Protein AF-A0A3M5EUA0-F1 (afdb_monomer)

pLDDT: mean 75.63, std 12.17, range [45.47, 89.62]

Organism: Pseudomonas aeruginosa (NCBI:txid287)

InterPro domains:
  IPR006481 Bacteriophage lambda, GpS, holin [PF05106] (19-114)
  IPR006481 Bacteriophage lambda, GpS, holin [TIGR01594] (17-117)

Structure (mmCIF, N/CA/C/O backbone):
data_AF-A0A3M5EUA0-F1
#
_entry.id   AF-A0A3M5EUA0-F1
#
loop_
_atom_site.group_PDB
_atom_site.id
_atom_site.type_symbol
_atom_site.label_atom_id
_atom_site.label_alt_id
_atom_site.label_comp_id
_atom_site.label_asym_id
_atom_site.label_entity_id
_atom_site.label_seq_id
_atom_site.pdbx_PDB_ins_code
_atom_site.Cartn_x
_atom_site.Cartn_y
_atom_site.Cartn_z
_atom_site.occupancy
_atom_site.B_iso_or_equiv
_atom_site.auth_seq_id
_atom_site.auth_comp_id
_atom_site.auth_asym_id
_atom_site.auth_atom_id
_atom_site.pdbx_PDB_model_num
ATOM 1 N N . ALA A 1 1 ? 76.248 7.472 1.394 1.00 46.03 1 ALA A N 1
ATOM 2 C CA . ALA A 1 1 ? 75.198 6.947 2.286 1.00 46.03 1 ALA A CA 1
ATOM 3 C C . ALA A 1 1 ? 74.783 8.067 3.232 1.00 46.03 1 ALA A C 1
ATOM 5 O O . ALA A 1 1 ? 75.549 8.409 4.119 1.00 46.03 1 ALA A O 1
ATOM 6 N N . GLY A 1 2 ? 73.649 8.716 2.964 1.00 45.47 2 GLY A N 1
ATOM 7 C CA . GLY A 1 2 ? 73.137 9.839 3.749 1.00 45.47 2 GLY A CA 1
ATOM 8 C C . GLY A 1 2 ? 71.688 9.557 4.110 1.00 45.47 2 GLY A C 1
ATOM 9 O O . GLY A 1 2 ? 70.816 9.574 3.250 1.00 45.47 2 GLY A O 1
ATOM 10 N N . PHE A 1 3 ? 71.475 9.213 5.371 1.00 51.75 3 PHE A N 1
ATOM 11 C CA . PHE A 1 3 ? 70.187 8.929 5.978 1.00 51.75 3 PHE A CA 1
ATOM 12 C C . PHE A 1 3 ? 69.529 10.264 6.342 1.00 51.75 3 PHE A C 1
ATOM 14 O O . PHE A 1 3 ? 69.886 10.875 7.345 1.00 51.75 3 PHE A O 1
ATOM 21 N N . PHE A 1 4 ? 68.615 10.748 5.501 1.00 50.12 4 PHE A N 1
ATOM 22 C CA . PHE A 1 4 ? 67.781 11.908 5.815 1.00 50.12 4 PHE A CA 1
ATOM 23 C C . PHE A 1 4 ? 66.404 11.417 6.265 1.00 50.12 4 PHE A C 1
ATOM 25 O O . PHE A 1 4 ? 65.508 11.169 5.461 1.00 50.12 4 PHE A O 1
ATOM 32 N N . ILE A 1 5 ? 66.258 11.263 7.581 1.00 57.59 5 ILE A N 1
ATOM 33 C CA . ILE A 1 5 ? 64.957 11.290 8.246 1.00 57.59 5 ILE A CA 1
ATOM 34 C C . ILE A 1 5 ? 64.476 12.741 8.195 1.00 57.59 5 ILE A C 1
ATOM 36 O O . ILE A 1 5 ? 65.047 13.610 8.849 1.00 57.59 5 ILE A O 1
ATOM 40 N N . SER A 1 6 ? 63.405 13.003 7.456 1.00 52.06 6 SER A N 1
ATOM 41 C CA . SER A 1 6 ? 62.553 14.165 7.696 1.00 52.06 6 SER A CA 1
ATOM 42 C C . SER A 1 6 ? 61.112 13.675 7.686 1.00 52.06 6 SER A C 1
ATOM 44 O O . SER A 1 6 ? 60.608 13.196 6.672 1.00 52.06 6 SER A O 1
ATOM 46 N N . ALA A 1 7 ? 60.493 13.678 8.862 1.00 60.66 7 ALA A N 1
ATOM 47 C CA . ALA A 1 7 ? 59.098 13.311 9.042 1.00 60.66 7 ALA A CA 1
ATOM 48 C C . ALA A 1 7 ? 58.189 14.333 8.336 1.00 60.66 7 ALA A C 1
ATOM 50 O O . ALA A 1 7 ? 58.431 15.533 8.483 1.00 60.66 7 ALA A O 1
ATOM 51 N N . PRO A 1 8 ? 57.109 13.926 7.645 1.00 60.09 8 PRO A N 1
ATOM 52 C CA . PRO A 1 8 ? 56.042 14.866 7.351 1.00 60.09 8 PRO A CA 1
ATOM 53 C C . PRO A 1 8 ? 55.272 15.189 8.648 1.00 60.09 8 PRO A C 1
ATOM 55 O O . PRO A 1 8 ? 55.122 14.325 9.521 1.00 60.09 8 PRO A O 1
ATOM 58 N N . PRO A 1 9 ? 54.797 16.436 8.811 1.00 54.84 9 PRO A N 1
ATOM 59 C CA . PRO A 1 9 ? 54.072 16.864 9.997 1.00 54.84 9 PRO A CA 1
ATOM 60 C C . PRO A 1 9 ? 52.743 16.114 10.111 1.00 54.84 9 PRO A C 1
ATOM 62 O O . PRO A 1 9 ? 52.111 15.781 9.108 1.00 54.84 9 PRO A O 1
ATOM 65 N N . ARG A 1 10 ? 52.292 15.902 11.355 1.00 61.44 10 ARG A N 1
ATOM 66 C CA . ARG A 1 10 ? 50.894 15.577 11.658 1.00 61.44 10 ARG A CA 1
ATOM 67 C C . ARG A 1 10 ? 50.006 16.695 11.106 1.00 61.44 10 ARG A C 1
ATOM 69 O O . ARG A 1 10 ? 49.773 17.695 11.778 1.00 61.44 10 ARG A O 1
ATOM 76 N N . GLY A 1 11 ? 49.528 16.512 9.881 1.00 49.25 11 GLY A N 1
ATOM 77 C CA . GLY A 1 11 ? 48.370 17.206 9.343 1.00 49.25 11 GLY A CA 1
ATOM 78 C C . GLY A 1 11 ? 47.130 16.644 10.016 1.00 49.25 11 GLY A C 1
ATOM 79 O O . GLY A 1 11 ? 46.627 15.600 9.617 1.00 49.25 11 GLY A O 1
ATOM 80 N N . SER A 1 12 ? 46.747 17.314 11.098 1.00 51.12 12 SER A N 1
ATOM 81 C CA . SER A 1 12 ? 45.422 17.359 11.713 1.00 51.12 12 SER A CA 1
ATOM 82 C C . SER A 1 12 ? 44.302 16.640 10.953 1.00 51.12 12 SER A C 1
ATOM 84 O O . SER A 1 12 ? 43.925 17.036 9.849 1.00 51.12 12 SER A O 1
ATOM 86 N N . GLU A 1 13 ? 43.701 15.660 11.626 1.00 66.69 13 GLU A N 1
ATOM 87 C CA . GLU A 1 13 ? 42.305 15.271 11.436 1.00 66.69 13 GLU A CA 1
ATOM 88 C C . GLU A 1 13 ? 41.414 16.501 11.224 1.00 66.69 13 GLU A C 1
ATOM 90 O O . GLU A 1 13 ? 41.385 17.382 12.072 1.00 66.69 13 GLU A O 1
ATOM 95 N N . THR A 1 14 ? 40.683 16.553 10.114 1.00 56.09 14 THR A N 1
ATOM 96 C CA . THR A 1 14 ? 39.335 17.134 9.949 1.00 56.09 14 THR A CA 1
ATOM 97 C C . THR A 1 14 ? 38.932 16.764 8.517 1.00 56.09 14 THR A C 1
ATOM 99 O O . THR A 1 14 ? 39.695 16.970 7.588 1.00 56.09 14 THR A O 1
ATOM 102 N N . MET A 1 15 ? 37.822 16.113 8.206 1.00 55.91 15 MET A N 1
ATOM 103 C CA . MET A 1 15 ? 36.547 15.958 8.874 1.00 55.91 15 MET A CA 1
ATOM 104 C C . MET A 1 15 ? 36.021 14.584 8.452 1.00 55.91 15 MET A C 1
ATOM 106 O O . MET A 1 15 ? 35.926 14.292 7.261 1.00 55.91 15 MET A O 1
ATOM 110 N N . LYS A 1 16 ? 35.709 13.717 9.417 1.00 52.91 16 LYS A N 1
ATOM 111 C CA . LYS A 1 16 ? 35.004 12.463 9.149 1.00 52.91 16 LYS A CA 1
ATOM 112 C C . LYS A 1 16 ? 33.585 12.857 8.742 1.00 52.91 16 LYS A C 1
ATOM 114 O O . LYS A 1 16 ? 32.736 13.049 9.605 1.00 52.91 16 LYS A O 1
ATOM 119 N N . MET A 1 17 ? 33.346 13.046 7.452 1.00 48.19 17 MET A N 1
ATOM 120 C CA . MET A 1 17 ? 32.000 12.928 6.919 1.00 48.19 17 MET A CA 1
ATOM 121 C C . MET A 1 17 ? 31.850 11.476 6.468 1.00 48.19 17 MET A C 1
ATOM 123 O O . MET A 1 17 ? 32.545 11.061 5.540 1.00 48.19 17 MET A O 1
ATOM 127 N N . PRO A 1 18 ? 31.015 10.661 7.139 1.00 61.78 18 PRO A N 1
ATOM 128 C CA . PRO A 1 18 ? 30.563 9.379 6.615 1.00 61.78 18 PRO A CA 1
ATOM 129 C C . PRO A 1 18 ? 29.649 9.614 5.399 1.00 61.78 18 PRO A C 1
ATOM 131 O O . PRO A 1 18 ? 28.484 9.224 5.390 1.00 61.78 18 PRO A O 1
ATOM 134 N N . ASP A 1 19 ? 30.141 10.312 4.379 1.00 55.56 19 ASP A N 1
ATOM 135 C CA . ASP A 1 19 ? 29.375 10.599 3.183 1.00 55.56 19 ASP A CA 1
ATOM 136 C C . ASP A 1 19 ? 29.409 9.367 2.288 1.00 55.56 19 ASP A C 1
ATOM 138 O O . ASP A 1 19 ? 30.242 9.209 1.403 1.00 55.56 19 ASP A O 1
ATOM 142 N N . LYS A 1 20 ? 28.410 8.514 2.528 1.00 58.00 20 LYS A N 1
ATOM 143 C CA . LYS A 1 20 ? 27.424 8.281 1.480 1.00 58.00 20 LYS A CA 1
ATOM 144 C C . LYS A 1 20 ? 28.081 7.779 0.187 1.00 58.00 20 LYS A C 1
ATOM 146 O O . LYS A 1 20 ? 28.085 8.505 -0.802 1.00 58.00 20 LYS A O 1
ATOM 151 N N . ASP A 1 21 ? 28.605 6.548 0.199 1.00 60.59 21 ASP A N 1
ATOM 152 C CA . ASP A 1 21 ? 29.236 5.913 -0.965 1.00 60.59 21 ASP A CA 1
ATOM 153 C C . ASP A 1 21 ? 28.397 6.203 -2.221 1.00 60.59 21 ASP A C 1
ATOM 155 O O . ASP A 1 21 ? 27.265 5.711 -2.307 1.00 60.59 21 ASP A O 1
ATOM 159 N N . PRO A 1 22 ? 28.874 7.009 -3.187 1.00 67.06 22 PRO A N 1
ATOM 160 C CA . PRO A 1 22 ? 28.067 7.450 -4.326 1.00 67.06 22 PRO A CA 1
ATOM 161 C C . PRO A 1 22 ? 27.504 6.269 -5.126 1.00 67.06 22 PRO A C 1
ATOM 163 O O . PRO A 1 22 ? 26.442 6.379 -5.731 1.00 67.06 22 PRO A O 1
ATOM 166 N N . ILE A 1 23 ? 28.155 5.106 -5.034 1.00 72.94 23 ILE A N 1
ATOM 167 C CA . ILE A 1 23 ? 27.680 3.827 -5.564 1.00 72.94 23 ILE A CA 1
ATOM 168 C C . ILE A 1 23 ? 26.368 3.374 -4.905 1.00 72.94 23 ILE A C 1
ATOM 170 O O . ILE A 1 23 ? 25.457 2.955 -5.611 1.00 72.94 23 ILE A O 1
ATOM 174 N N . THR A 1 24 ? 26.226 3.473 -3.580 1.00 77.94 24 THR A N 1
ATOM 175 C CA . THR A 1 24 ? 25.004 3.039 -2.872 1.00 77.94 24 THR A CA 1
ATOM 176 C C . THR A 1 24 ? 23.797 3.902 -3.228 1.00 77.94 24 THR A C 1
ATOM 178 O O . THR A 1 24 ? 22.704 3.381 -3.434 1.00 77.94 24 THR A O 1
ATOM 181 N N . TRP A 1 25 ? 23.992 5.212 -3.386 1.00 79.06 25 TRP A N 1
ATOM 182 C CA . TRP A 1 25 ? 22.916 6.131 -3.767 1.00 79.06 25 TRP A CA 1
ATOM 183 C C . TRP A 1 25 ? 22.601 6.085 -5.250 1.00 79.06 25 TRP A C 1
ATOM 185 O O . TRP A 1 25 ? 21.431 6.178 -5.612 1.00 79.06 25 TRP A O 1
ATOM 195 N N . ALA A 1 26 ? 23.605 5.866 -6.098 1.00 81.88 26 ALA A N 1
ATOM 196 C CA . ALA A 1 26 ? 23.387 5.567 -7.506 1.00 81.88 26 ALA A CA 1
ATOM 197 C C . ALA A 1 26 ? 22.595 4.260 -7.681 1.00 81.88 26 ALA A C 1
ATOM 199 O O . ALA A 1 26 ? 21.644 4.232 -8.457 1.00 81.88 26 ALA A O 1
ATOM 200 N N . ALA A 1 27 ? 22.916 3.208 -6.920 1.00 82.50 27 ALA A N 1
ATOM 201 C CA . ALA A 1 27 ? 22.181 1.943 -6.944 1.00 82.50 27 ALA A CA 1
ATOM 202 C C . ALA A 1 27 ? 20.735 2.101 -6.443 1.00 82.50 27 ALA A C 1
ATOM 204 O O . ALA A 1 27 ? 19.807 1.592 -7.068 1.00 82.50 27 ALA A O 1
ATOM 205 N N . LEU A 1 28 ? 20.527 2.862 -5.364 1.00 84.75 28 LEU A N 1
ATOM 206 C CA . LEU A 1 28 ? 19.193 3.200 -4.855 1.00 84.75 28 LEU A CA 1
ATOM 207 C C . LEU A 1 28 ? 18.363 3.982 -5.879 1.00 84.75 28 LEU A C 1
ATOM 209 O O . LEU A 1 28 ? 17.199 3.658 -6.094 1.00 84.75 28 LEU A O 1
ATOM 213 N N . LEU A 1 29 ? 18.952 4.988 -6.529 1.00 84.00 29 LEU A N 1
ATOM 214 C CA . LEU A 1 29 ? 18.277 5.783 -7.556 1.00 84.00 29 LEU A CA 1
ATOM 215 C C . LEU A 1 29 ? 17.971 4.965 -8.814 1.00 84.00 29 LEU A C 1
ATOM 217 O O . LEU A 1 29 ? 16.900 5.133 -9.389 1.00 84.00 29 LEU A O 1
ATOM 221 N N . ALA A 1 30 ? 18.868 4.063 -9.217 1.00 84.56 30 ALA A N 1
ATOM 222 C CA . ALA A 1 30 ? 18.643 3.153 -10.337 1.00 84.56 30 ALA A CA 1
ATOM 223 C C . ALA A 1 30 ? 17.530 2.136 -10.039 1.00 84.56 30 ALA A C 1
ATOM 225 O O . ALA A 1 30 ? 16.698 1.844 -10.894 1.00 84.56 30 ALA A O 1
ATOM 226 N N . TRP A 1 31 ? 17.470 1.623 -8.808 1.00 85.75 31 TRP A N 1
ATOM 227 C CA . TRP A 1 31 ? 16.360 0.776 -8.383 1.00 85.75 31 TRP A CA 1
ATOM 228 C C . TRP A 1 31 ? 15.042 1.560 -8.350 1.00 85.75 31 TRP A C 1
ATOM 230 O O . TRP A 1 31 ? 14.022 1.075 -8.843 1.00 85.75 31 TRP A O 1
ATOM 240 N N . LEU A 1 32 ? 15.074 2.789 -7.826 1.00 85.25 32 LEU A N 1
ATOM 241 C CA . LEU A 1 32 ? 13.912 3.667 -7.727 1.00 85.25 32 LEU A CA 1
ATOM 242 C C . LEU A 1 32 ? 13.368 4.061 -9.104 1.00 85.25 32 LEU A C 1
ATOM 244 O O . LEU A 1 32 ? 12.155 4.085 -9.289 1.00 85.25 32 LEU A O 1
ATOM 248 N N . SER A 1 33 ? 14.239 4.349 -10.074 1.00 82.00 33 SER A N 1
ATOM 249 C CA . SER A 1 33 ? 13.820 4.676 -11.438 1.00 82.00 33 SER A CA 1
ATOM 250 C C . SER A 1 33 ? 13.182 3.478 -12.141 1.00 82.00 33 SER A C 1
ATOM 252 O O . SER A 1 33 ? 12.194 3.653 -12.851 1.00 82.00 33 SER A O 1
ATOM 254 N N . ALA A 1 34 ? 13.677 2.263 -11.889 1.00 83.00 34 ALA A N 1
ATOM 255 C CA . ALA A 1 34 ? 13.087 1.036 -12.417 1.00 83.00 34 ALA A CA 1
ATOM 256 C C . ALA A 1 34 ? 11.721 0.704 -11.783 1.00 83.00 34 ALA A C 1
ATOM 258 O O . ALA A 1 34 ? 10.843 0.193 -12.473 1.00 83.00 34 ALA A O 1
ATOM 259 N N . HIS A 1 35 ? 11.519 1.025 -10.498 1.00 85.50 35 HIS A N 1
ATOM 260 C CA . HIS A 1 35 ? 10.316 0.647 -9.737 1.00 85.50 35 HIS A CA 1
ATOM 261 C C . HIS A 1 35 ? 9.350 1.811 -9.447 1.00 85.50 35 HIS A C 1
ATOM 263 O O . HIS A 1 35 ? 8.369 1.664 -8.709 1.00 85.50 35 HIS A O 1
ATOM 269 N N . TYR A 1 36 ? 9.579 2.979 -10.060 1.00 83.81 36 TYR A N 1
ATOM 270 C CA . TYR A 1 36 ? 8.748 4.174 -9.885 1.00 83.81 36 TYR A CA 1
ATOM 271 C C . TYR A 1 36 ? 7.234 3.937 -10.081 1.00 83.81 36 TYR A C 1
ATOM 273 O O . TYR A 1 36 ? 6.458 4.489 -9.292 1.00 83.81 36 TYR A O 1
ATOM 281 N N . PRO A 1 37 ? 6.760 3.135 -11.063 1.00 83.44 37 PRO A N 1
ATOM 282 C CA . PRO A 1 37 ? 5.330 3.025 -11.315 1.00 83.44 37 PRO A CA 1
ATOM 283 C C . PRO A 1 37 ? 4.638 2.160 -10.256 1.00 83.44 37 PRO A C 1
ATOM 285 O O . PRO A 1 37 ? 3.499 2.445 -9.885 1.00 83.44 37 PRO A O 1
ATOM 288 N N . GLN A 1 38 ? 5.320 1.139 -9.720 1.00 84.81 38 GLN A N 1
ATOM 289 C CA . GLN A 1 38 ? 4.793 0.329 -8.617 1.00 84.81 38 GLN A CA 1
ATOM 290 C C . GLN A 1 38 ? 4.703 1.154 -7.332 1.00 84.81 38 GLN A C 1
ATOM 292 O O . GLN A 1 38 ? 3.685 1.118 -6.644 1.00 84.81 38 GLN A O 1
ATOM 297 N N . LEU A 1 39 ? 5.743 1.940 -7.036 1.00 86.31 39 LEU A N 1
ATOM 298 C CA . LEU A 1 39 ? 5.786 2.801 -5.853 1.00 86.31 39 LEU A CA 1
ATOM 299 C C . LEU A 1 39 ? 4.736 3.911 -5.911 1.00 86.31 39 LEU A C 1
ATOM 301 O O . LEU A 1 39 ? 4.094 4.198 -4.902 1.00 86.31 39 LEU A O 1
ATOM 305 N N . TYR A 1 40 ? 4.519 4.499 -7.088 1.00 85.38 40 TYR A N 1
ATOM 306 C CA . TYR A 1 40 ? 3.477 5.501 -7.289 1.00 85.38 40 TYR A CA 1
ATOM 307 C C . TYR A 1 40 ? 2.074 4.911 -7.093 1.00 85.38 40 TYR A C 1
ATOM 309 O O . TYR A 1 40 ? 1.266 5.479 -6.357 1.00 85.38 40 TYR A O 1
ATOM 317 N N . ALA A 1 41 ? 1.795 3.745 -7.688 1.00 85.75 41 ALA A N 1
ATOM 318 C CA . ALA A 1 41 ? 0.518 3.049 -7.527 1.00 85.75 41 ALA A CA 1
ATOM 319 C C . ALA A 1 41 ? 0.254 2.665 -6.061 1.00 85.75 41 ALA A C 1
ATOM 321 O O . ALA A 1 41 ? -0.815 2.954 -5.517 1.00 85.75 41 ALA A O 1
ATOM 322 N N . ALA A 1 42 ? 1.254 2.072 -5.406 1.00 86.50 42 ALA A N 1
ATOM 323 C CA . ALA A 1 42 ? 1.214 1.709 -3.997 1.00 86.50 42 ALA A CA 1
ATOM 324 C C . ALA A 1 42 ? 0.965 2.938 -3.109 1.00 86.50 42 ALA A C 1
ATOM 3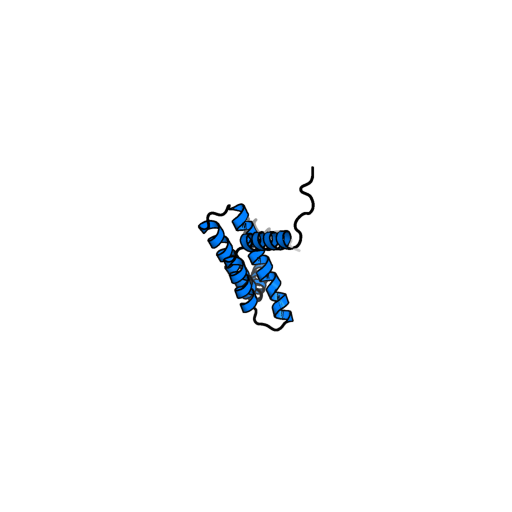26 O O . ALA A 1 42 ? 0.018 2.949 -2.323 1.00 86.50 42 ALA A O 1
ATOM 327 N N . GLY A 1 43 ? 1.748 4.004 -3.289 1.00 87.56 43 GLY A N 1
ATOM 328 C CA . GLY A 1 43 ? 1.631 5.239 -2.517 1.00 87.56 43 GLY A CA 1
ATOM 329 C C . GLY A 1 43 ? 0.275 5.925 -2.684 1.00 87.56 43 GLY A C 1
ATOM 330 O O . GLY A 1 43 ? -0.347 6.297 -1.690 1.00 87.56 43 GLY A O 1
ATOM 331 N N . LEU A 1 44 ? -0.233 6.038 -3.915 1.00 85.38 44 LEU A N 1
ATOM 332 C CA . LEU A 1 44 ? -1.563 6.602 -4.154 1.00 85.38 44 LEU A CA 1
ATOM 333 C C . LEU A 1 44 ? -2.665 5.778 -3.484 1.00 85.38 44 LEU A C 1
ATOM 335 O O . LEU A 1 44 ? -3.521 6.344 -2.804 1.00 85.38 44 LEU A O 1
ATOM 339 N N . SER A 1 45 ? -2.635 4.451 -3.634 1.00 84.94 45 SER A N 1
ATOM 340 C CA . SER A 1 45 ? -3.634 3.560 -3.028 1.00 84.94 45 SER A CA 1
ATOM 341 C C . SER A 1 45 ? -3.648 3.665 -1.495 1.00 84.94 45 SER A C 1
ATOM 343 O O . SER A 1 45 ? -4.717 3.710 -0.877 1.00 84.94 45 SER A O 1
ATOM 345 N N . PHE A 1 46 ? -2.465 3.804 -0.888 1.00 85.38 46 PHE A N 1
ATOM 346 C CA . PHE A 1 46 ? -2.277 3.997 0.546 1.00 85.38 46 PHE A CA 1
ATOM 347 C C . PHE A 1 46 ? -2.859 5.329 1.025 1.00 85.38 46 PHE A C 1
ATOM 349 O O . PHE A 1 46 ? -3.625 5.362 1.989 1.00 85.38 46 PHE A O 1
ATOM 356 N N . VAL A 1 47 ? -2.534 6.429 0.336 1.00 87.12 47 VAL A N 1
ATOM 357 C CA . VAL A 1 47 ? -3.009 7.774 0.693 1.00 87.12 47 VAL A CA 1
ATOM 358 C C . VAL A 1 47 ? -4.526 7.861 0.578 1.00 87.12 47 VAL A C 1
ATOM 360 O O . VAL A 1 47 ? -5.170 8.386 1.487 1.00 87.12 47 VAL A O 1
ATOM 363 N N . VAL A 1 48 ? -5.112 7.310 -0.488 1.00 84.81 48 VAL A N 1
ATOM 364 C CA . VAL A 1 48 ? -6.570 7.283 -0.680 1.00 84.81 48 VAL A CA 1
ATOM 365 C C . VAL A 1 48 ? -7.257 6.520 0.455 1.00 84.81 48 VAL A C 1
ATOM 367 O O . VAL A 1 48 ? -8.197 7.042 1.057 1.00 84.81 48 VAL A O 1
ATOM 370 N N . ALA A 1 49 ? -6.763 5.328 0.802 1.00 83.62 49 ALA A N 1
ATOM 371 C CA . ALA A 1 49 ? -7.316 4.528 1.894 1.00 83.62 49 ALA A CA 1
ATOM 372 C C . ALA A 1 49 ? -7.179 5.230 3.257 1.00 83.62 49 ALA A C 1
ATOM 374 O O . ALA A 1 49 ? -8.154 5.319 4.004 1.00 83.62 49 ALA A O 1
ATOM 375 N N . LEU A 1 50 ? -6.004 5.792 3.568 1.00 83.56 50 LEU A N 1
ATOM 376 C CA . LEU A 1 50 ? -5.783 6.542 4.809 1.00 83.56 50 LEU A CA 1
ATOM 377 C C . LEU A 1 50 ? -6.728 7.733 4.933 1.00 83.56 50 LEU A C 1
ATOM 379 O O . LEU A 1 50 ? -7.399 7.886 5.952 1.00 83.56 50 LEU A O 1
ATOM 383 N N . THR A 1 51 ? -6.781 8.554 3.886 1.00 82.25 51 THR A N 1
ATOM 384 C CA . THR A 1 51 ? -7.638 9.740 3.799 1.00 82.25 51 THR A CA 1
ATOM 385 C C . THR A 1 51 ? -9.077 9.333 4.094 1.00 82.25 51 THR A C 1
ATOM 387 O O . THR A 1 51 ? -9.690 9.828 5.038 1.00 82.25 51 THR A O 1
ATOM 390 N N . ARG A 1 52 ? -9.593 8.335 3.375 1.00 81.94 52 ARG A N 1
ATOM 391 C CA . ARG A 1 52 ? -10.963 7.846 3.533 1.00 81.94 52 ARG A CA 1
ATOM 392 C C . ARG A 1 52 ? -11.277 7.378 4.957 1.00 81.94 52 ARG A C 1
ATOM 394 O O . ARG A 1 52 ? -12.336 7.720 5.475 1.00 81.94 52 ARG A O 1
ATOM 401 N N . VAL A 1 53 ? -10.387 6.629 5.610 1.00 80.69 53 VAL A N 1
ATOM 402 C CA . VAL A 1 53 ? -10.650 6.127 6.972 1.00 80.69 53 VAL A CA 1
ATOM 403 C C . VAL A 1 53 ? -10.576 7.240 8.018 1.00 80.69 53 VAL A C 1
ATOM 405 O O . VAL A 1 53 ? -11.400 7.263 8.931 1.00 80.69 53 VAL A O 1
ATOM 408 N N . ILE A 1 54 ? -9.633 8.176 7.875 1.00 82.06 54 ILE A N 1
ATOM 409 C CA . ILE A 1 54 ? -9.480 9.309 8.798 1.00 82.06 54 ILE A CA 1
ATOM 410 C C . ILE A 1 54 ? -10.693 10.243 8.706 1.00 82.06 54 ILE A C 1
ATOM 412 O O . ILE A 1 54 ? -11.279 10.580 9.734 1.00 82.06 54 ILE A O 1
ATOM 416 N N . TYR A 1 55 ? -11.107 10.622 7.493 1.00 79.75 55 TYR A N 1
ATOM 417 C CA . TYR A 1 55 ? -12.277 11.485 7.295 1.00 79.75 55 TYR A CA 1
ATOM 418 C C . TYR A 1 55 ? -13.603 10.761 7.572 1.00 79.75 55 TYR A C 1
ATOM 420 O O . TYR A 1 55 ? -14.568 11.392 7.991 1.00 79.75 55 TYR A O 1
ATOM 428 N N . GLY A 1 56 ? -13.652 9.438 7.402 1.00 74.69 56 GLY A N 1
ATOM 429 C CA . GLY A 1 56 ? -14.821 8.607 7.705 1.00 74.69 56 GLY A CA 1
ATOM 430 C C . GLY A 1 56 ? -15.047 8.319 9.195 1.00 74.69 56 GLY A C 1
ATOM 431 O O . GLY A 1 56 ? -15.926 7.526 9.519 1.00 74.69 56 GLY A O 1
ATOM 432 N N . GLY A 1 57 ? -14.256 8.910 10.100 1.00 76.56 57 GLY A N 1
ATOM 433 C CA . GLY A 1 57 ? -14.393 8.716 11.550 1.00 76.56 57 GLY A CA 1
ATOM 434 C C . GLY A 1 57 ? -13.871 7.369 12.068 1.00 76.56 57 GLY A C 1
ATOM 435 O O . GLY A 1 57 ? -14.207 6.962 13.179 1.00 76.56 57 GLY A O 1
ATOM 436 N N . GLY A 1 58 ? -13.061 6.656 11.278 1.00 75.81 58 GLY A N 1
ATOM 437 C CA . GLY A 1 58 ? -12.436 5.400 11.686 1.00 75.81 58 GLY A CA 1
ATOM 438 C C . GLY A 1 58 ? -11.286 5.598 12.679 1.00 75.81 58 GLY A C 1
ATOM 439 O O . GLY A 1 58 ? -10.686 6.668 12.790 1.00 75.81 58 GLY A O 1
ATOM 440 N N . THR A 1 59 ? -10.931 4.540 13.411 1.00 83.06 59 THR A N 1
ATOM 441 C CA . THR A 1 59 ? -9.794 4.594 14.346 1.00 83.06 59 THR A CA 1
ATOM 442 C C . THR A 1 59 ? -8.456 4.637 13.594 1.00 83.06 59 THR A C 1
ATOM 444 O O . THR A 1 59 ? -8.310 4.040 12.527 1.00 83.06 59 THR A O 1
ATOM 447 N N . ARG A 1 60 ? -7.422 5.276 14.164 1.00 77.62 60 ARG A N 1
ATOM 448 C CA . ARG A 1 60 ? -6.081 5.348 13.537 1.00 77.62 60 ARG A CA 1
ATOM 449 C C . ARG A 1 60 ? -5.475 3.969 13.246 1.00 77.62 60 ARG A C 1
ATOM 451 O O . ARG A 1 60 ? -4.805 3.793 12.233 1.00 77.62 60 ARG A O 1
ATOM 458 N N . ARG A 1 61 ? -5.733 2.982 14.115 1.00 79.56 61 ARG A N 1
ATOM 459 C CA . ARG A 1 61 ? -5.308 1.587 13.901 1.00 79.56 61 ARG A CA 1
ATOM 460 C C . ARG A 1 61 ? -6.004 0.967 12.691 1.00 79.56 61 ARG A C 1
ATOM 462 O O . ARG A 1 61 ? -5.350 0.299 11.900 1.00 79.56 61 ARG A O 1
ATOM 469 N N . GLN A 1 62 ? -7.298 1.229 12.521 1.00 79.50 62 GLN A N 1
ATOM 470 C CA . GLN A 1 62 ? -8.043 0.777 11.351 1.00 79.50 62 GLN A CA 1
ATOM 471 C C . GLN A 1 62 ? -7.521 1.433 10.068 1.00 79.50 62 GLN A C 1
ATOM 473 O O . GLN A 1 62 ? -7.336 0.735 9.078 1.00 79.50 62 GLN A O 1
ATOM 478 N N . ALA A 1 63 ? -7.215 2.734 10.102 1.00 83.19 63 ALA A N 1
ATOM 479 C CA . ALA A 1 63 ? -6.670 3.447 8.946 1.00 83.19 63 ALA A CA 1
ATOM 480 C C . ALA A 1 63 ? -5.360 2.815 8.458 1.00 83.19 63 ALA A C 1
ATOM 482 O O . ALA A 1 63 ? -5.210 2.548 7.269 1.00 83.19 63 ALA A O 1
ATOM 483 N N . LEU A 1 64 ? -4.442 2.509 9.382 1.00 83.94 64 LEU A N 1
ATOM 484 C CA . LEU A 1 64 ? -3.175 1.857 9.052 1.00 83.94 64 LEU A CA 1
ATOM 485 C C . LEU A 1 64 ? -3.372 0.451 8.479 1.00 83.94 64 LEU A C 1
ATOM 487 O O . LEU A 1 64 ? -2.765 0.127 7.461 1.00 83.94 64 LEU A O 1
ATOM 491 N N . LEU A 1 65 ? -4.219 -0.377 9.097 1.00 84.75 65 LEU A N 1
ATOM 492 C CA . LEU A 1 65 ? -4.466 -1.744 8.622 1.00 84.75 65 LEU A CA 1
ATOM 493 C C . LEU A 1 65 ? -5.117 -1.756 7.234 1.00 84.75 65 LEU A C 1
ATOM 495 O O . LEU A 1 65 ? -4.687 -2.497 6.353 1.00 84.75 65 LEU A O 1
ATOM 499 N N . GLU A 1 66 ? -6.116 -0.904 7.020 1.00 83.06 66 GLU A N 1
ATOM 500 C CA . GLU A 1 66 ? -6.848 -0.807 5.758 1.00 83.06 66 GLU A CA 1
ATOM 501 C C . GLU A 1 66 ? -5.960 -0.277 4.628 1.00 83.06 66 GLU A C 1
ATOM 503 O O . GLU A 1 66 ? -5.946 -0.842 3.533 1.00 83.06 66 GLU A O 1
ATOM 508 N N . ALA A 1 67 ? -5.147 0.744 4.907 1.00 85.88 67 ALA A N 1
ATOM 509 C CA . ALA A 1 67 ? -4.196 1.274 3.941 1.00 85.88 67 ALA A CA 1
ATOM 510 C C . ALA A 1 67 ? -3.081 0.269 3.609 1.00 85.88 67 ALA A C 1
ATOM 512 O O . ALA A 1 67 ? -2.712 0.122 2.443 1.00 85.88 67 ALA A O 1
ATOM 513 N N . THR A 1 68 ? -2.591 -0.480 4.603 1.00 88.50 68 THR A N 1
ATOM 514 C CA . THR A 1 68 ? -1.594 -1.541 4.390 1.00 88.50 68 THR A CA 1
ATOM 515 C C . THR A 1 68 ? -2.155 -2.648 3.500 1.00 88.50 68 THR A C 1
ATOM 517 O O . THR A 1 68 ? -1.522 -3.015 2.515 1.00 88.50 68 THR A O 1
ATOM 520 N N . LEU A 1 69 ? -3.368 -3.137 3.779 1.00 86.31 69 LEU A N 1
ATOM 521 C CA . LEU A 1 69 ? -4.016 -4.159 2.951 1.00 86.31 69 LEU A CA 1
ATOM 522 C C . LEU A 1 69 ? -4.270 -3.666 1.524 1.00 86.31 69 LEU A C 1
ATOM 524 O O . LEU A 1 69 ? -3.972 -4.384 0.575 1.00 86.31 69 LEU A O 1
ATOM 528 N N . CYS A 1 70 ? -4.748 -2.431 1.361 1.00 88.44 70 CYS A N 1
ATOM 529 C CA . CYS A 1 70 ? -4.941 -1.814 0.047 1.00 88.44 70 CYS A CA 1
ATOM 530 C C . CYS A 1 70 ? -3.633 -1.782 -0.766 1.00 88.44 70 CYS A C 1
ATOM 532 O O . CYS A 1 70 ? -3.601 -2.148 -1.943 1.00 88.44 70 CYS A O 1
ATOM 534 N N . THR A 1 71 ? -2.530 -1.427 -0.107 1.00 88.69 71 THR A N 1
ATOM 535 C CA . THR A 1 71 ? -1.199 -1.365 -0.725 1.00 88.69 71 THR A CA 1
ATOM 536 C C . THR A 1 71 ? -0.693 -2.753 -1.108 1.00 88.69 71 THR A C 1
ATOM 538 O O . THR A 1 71 ? -0.192 -2.936 -2.215 1.00 88.69 71 THR A O 1
ATOM 541 N N . LEU A 1 72 ? -0.865 -3.747 -0.231 1.00 89.19 72 LEU A N 1
ATOM 542 C CA . LEU A 1 72 ? -0.489 -5.137 -0.500 1.00 89.19 72 LEU A CA 1
ATOM 543 C C . LEU A 1 72 ? -1.276 -5.727 -1.672 1.00 89.19 72 LEU A C 1
ATOM 545 O O . LEU A 1 72 ? -0.688 -6.389 -2.521 1.00 89.19 72 LEU A O 1
ATOM 549 N N . ILE A 1 73 ? -2.580 -5.454 -1.756 1.00 87.38 73 ILE A N 1
ATOM 550 C CA . ILE A 1 73 ? -3.418 -5.892 -2.880 1.00 87.38 73 ILE A CA 1
ATOM 551 C C . ILE A 1 73 ? -2.946 -5.234 -4.179 1.00 87.38 73 ILE A C 1
ATOM 553 O O . ILE A 1 73 ? -2.781 -5.916 -5.189 1.00 87.38 73 ILE A O 1
ATOM 557 N N . THR A 1 74 ? -2.680 -3.926 -4.146 1.00 89.62 74 THR A N 1
ATOM 558 C CA . THR A 1 74 ? -2.200 -3.172 -5.313 1.00 89.62 74 THR A CA 1
ATOM 559 C C . THR A 1 74 ? -0.866 -3.724 -5.806 1.00 89.62 74 THR A C 1
ATOM 561 O O . THR A 1 74 ? -0.737 -4.021 -6.988 1.00 89.62 74 THR A O 1
ATOM 564 N N . LEU A 1 75 ? 0.104 -3.927 -4.908 1.00 89.38 75 LEU A N 1
ATOM 565 C CA . LEU A 1 75 ? 1.412 -4.493 -5.247 1.00 89.38 75 LEU A CA 1
ATOM 566 C C . LEU A 1 75 ? 1.323 -5.952 -5.704 1.00 89.38 75 LEU A C 1
ATOM 568 O O . LEU A 1 75 ? 2.027 -6.327 -6.632 1.00 89.38 75 LEU A O 1
ATOM 572 N N . GLY A 1 76 ? 0.450 -6.760 -5.098 1.00 87.56 76 GLY A N 1
ATOM 573 C CA . GLY A 1 76 ? 0.228 -8.152 -5.494 1.00 87.56 76 GLY A CA 1
ATOM 574 C C . GLY A 1 76 ? -0.428 -8.292 -6.868 1.00 87.56 76 GLY A C 1
ATOM 575 O O . GLY A 1 76 ? -0.163 -9.259 -7.576 1.00 87.56 76 GLY A O 1
ATOM 576 N N . LEU A 1 77 ? -1.236 -7.313 -7.285 1.00 88.00 77 LEU A N 1
ATOM 577 C CA . LEU A 1 77 ? -1.847 -7.291 -8.615 1.00 88.00 77 LEU A CA 1
ATOM 578 C C . LEU A 1 77 ? -0.852 -6.982 -9.734 1.00 88.00 77 LEU A C 1
ATOM 580 O O . LEU A 1 77 ? -1.083 -7.407 -10.860 1.00 88.00 77 LEU A O 1
ATOM 584 N N . ILE A 1 78 ? 0.240 -6.272 -9.450 1.00 87.50 78 ILE A N 1
ATOM 585 C CA . ILE A 1 78 ? 1.244 -5.902 -10.458 1.00 87.50 78 ILE A CA 1
ATOM 586 C C . ILE A 1 78 ? 1.852 -7.135 -11.151 1.00 87.50 78 ILE A C 1
ATOM 588 O O . ILE A 1 78 ? 1.674 -7.244 -12.363 1.00 87.50 78 ILE A O 1
ATOM 592 N N . PRO A 1 79 ? 2.467 -8.105 -10.443 1.00 86.94 79 PRO A N 1
ATOM 593 C CA . PRO A 1 79 ? 3.033 -9.292 -11.088 1.00 86.94 79 PRO A CA 1
ATOM 594 C C . PRO A 1 79 ? 1.957 -10.185 -11.719 1.00 86.94 79 PRO A C 1
ATOM 596 O O . PRO A 1 79 ? 2.209 -10.862 -12.712 1.00 86.94 79 PRO A O 1
ATOM 599 N N . VAL A 1 80 ? 0.734 -10.178 -11.177 1.00 85.81 80 VAL A N 1
ATOM 600 C CA . VAL A 1 80 ? -0.399 -10.905 -11.766 1.00 85.81 80 VAL A CA 1
ATOM 601 C C . VAL A 1 80 ? -0.754 -10.312 -13.129 1.00 85.81 80 VAL A C 1
ATOM 603 O O . VAL A 1 80 ? -0.893 -11.046 -14.101 1.00 85.81 80 VAL A O 1
ATOM 606 N N . LEU A 1 81 ? -0.868 -8.989 -13.227 1.00 85.75 81 LEU A N 1
ATOM 607 C CA . LEU A 1 81 ? -1.182 -8.305 -14.481 1.00 85.75 81 LEU A CA 1
ATOM 608 C C . LEU A 1 81 ? -0.045 -8.408 -15.496 1.00 85.75 81 LEU A C 1
ATOM 610 O O . LEU A 1 81 ? -0.329 -8.578 -16.679 1.00 85.75 81 LEU A O 1
ATOM 614 N N . GLU A 1 82 ? 1.210 -8.384 -15.044 1.00 84.94 82 GLU A N 1
ATOM 615 C CA . GLU A 1 82 ? 2.373 -8.680 -15.888 1.00 84.94 82 GLU A CA 1
ATOM 616 C C . GLU A 1 82 ? 2.282 -10.089 -16.487 1.00 84.94 82 GLU A C 1
ATOM 618 O O . GLU A 1 82 ? 2.497 -10.258 -17.686 1.00 84.94 82 GLU A O 1
ATOM 623 N N . TRP A 1 83 ? 1.876 -11.090 -15.696 1.00 85.06 83 TRP A N 1
ATOM 624 C CA . TRP A 1 83 ? 1.679 -12.458 -16.184 1.00 85.06 83 TRP A CA 1
ATOM 625 C C . TRP A 1 83 ? 0.555 -12.569 -17.226 1.00 85.06 83 TRP A C 1
ATOM 627 O O . TRP A 1 83 ? 0.657 -13.349 -18.171 1.00 85.06 83 TRP A O 1
ATOM 637 N N . PHE A 1 84 ? -0.491 -11.750 -17.100 1.00 86.00 84 PHE A N 1
ATOM 638 C CA . PHE A 1 84 ? -1.577 -11.652 -18.081 1.00 86.00 84 PHE A CA 1
ATOM 639 C C . PHE A 1 84 ? -1.280 -10.703 -19.259 1.00 86.00 84 PHE A C 1
ATOM 641 O O . PHE A 1 84 ? -2.121 -10.567 -20.148 1.00 86.00 84 PHE A O 1
ATOM 648 N N . GLY A 1 85 ? -0.119 -10.038 -19.287 1.00 83.12 85 GLY A N 1
ATOM 649 C CA . GLY A 1 85 ? 0.237 -9.063 -20.324 1.00 83.12 85 GLY A CA 1
ATOM 650 C C . GLY A 1 85 ? -0.629 -7.795 -20.326 1.00 83.12 85 GLY A C 1
ATOM 651 O O . GLY A 1 85 ? -0.736 -7.123 -21.353 1.00 83.12 85 GLY A O 1
ATOM 652 N N . LEU A 1 86 ? -1.280 -7.469 -19.205 1.00 82.31 86 LEU A N 1
ATOM 653 C CA . LEU A 1 86 ? -2.152 -6.300 -19.063 1.00 82.31 86 LEU A CA 1
ATOM 654 C C . LEU A 1 86 ? -1.391 -5.072 -18.531 1.00 82.31 86 LEU A C 1
ATOM 656 O O . LEU A 1 86 ? -0.397 -5.207 -17.817 1.00 82.31 86 LEU A O 1
ATOM 660 N N . PRO A 1 87 ? -1.877 -3.845 -18.808 1.00 82.56 87 PRO A N 1
ATOM 661 C CA . PRO A 1 87 ? -1.240 -2.635 -18.311 1.00 82.56 87 PRO A CA 1
ATOM 662 C C . PRO A 1 87 ? -1.351 -2.527 -16.785 1.00 82.56 87 PRO A C 1
ATOM 664 O O . PRO A 1 87 ? -2.432 -2.663 -16.206 1.00 82.56 87 PRO A O 1
ATOM 667 N N . GLN A 1 88 ? -0.244 -2.157 -16.137 1.00 77.19 88 GLN A N 1
ATOM 668 C CA . GLN A 1 88 ? -0.145 -2.002 -14.679 1.00 77.19 88 GLN A CA 1
ATOM 669 C C . GLN A 1 88 ? -1.132 -0.968 -14.098 1.00 77.19 88 GLN A C 1
ATOM 671 O O . GLN A 1 88 ? -1.492 -1.033 -12.925 1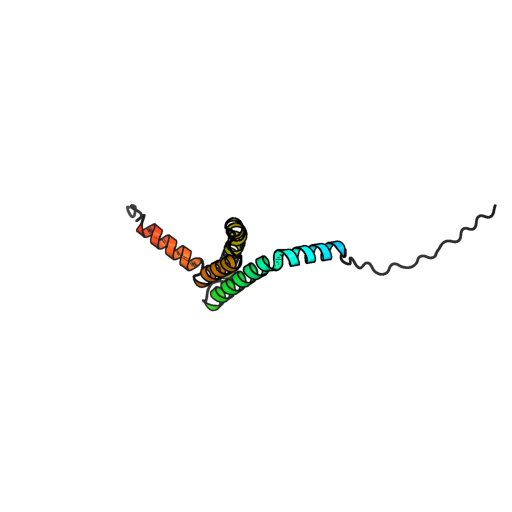.00 77.19 88 GLN A O 1
ATOM 676 N N . ASN A 1 89 ? -1.650 -0.056 -14.928 1.00 81.69 89 ASN A N 1
ATOM 677 C CA . ASN A 1 89 ? -2.698 0.901 -14.556 1.00 81.69 89 ASN A CA 1
ATOM 678 C C . ASN A 1 89 ? -3.971 0.222 -14.017 1.00 81.69 89 ASN A C 1
ATOM 680 O O . ASN A 1 89 ? -4.693 0.819 -13.218 1.00 81.69 89 ASN A O 1
ATOM 684 N N . MET A 1 90 ? -4.236 -1.030 -14.411 1.00 82.12 90 MET A N 1
ATOM 685 C CA . MET A 1 90 ? -5.347 -1.824 -13.877 1.00 82.12 90 MET A CA 1
ATOM 686 C C . MET A 1 90 ? -5.129 -2.199 -12.404 1.00 82.12 90 MET A C 1
ATOM 688 O O . MET A 1 90 ? -6.090 -2.209 -11.638 1.00 82.12 90 MET A O 1
ATOM 692 N N . ALA A 1 91 ? -3.877 -2.423 -11.982 1.00 82.62 91 ALA A N 1
ATOM 693 C CA . ALA A 1 91 ? -3.524 -2.680 -10.583 1.00 82.62 91 ALA A CA 1
ATOM 694 C C . ALA A 1 91 ? -3.878 -1.465 -9.725 1.00 82.62 91 ALA A C 1
ATOM 696 O O . ALA A 1 91 ? -4.538 -1.586 -8.695 1.00 82.62 91 ALA A O 1
ATOM 697 N N . THR A 1 92 ? -3.492 -0.278 -10.201 1.00 82.38 92 THR A N 1
ATOM 698 C CA . THR A 1 92 ? -3.795 0.999 -9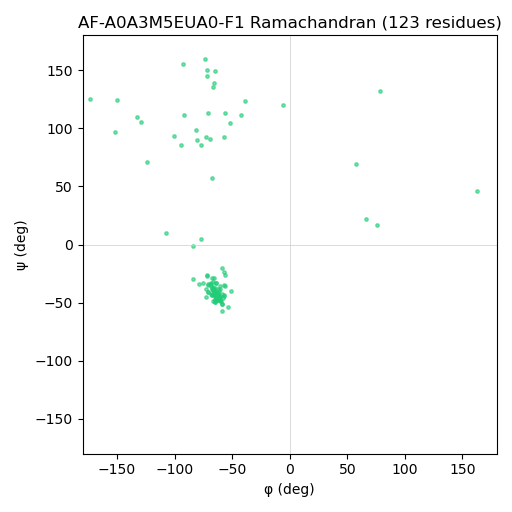.552 1.00 82.38 92 THR A CA 1
ATOM 699 C C . THR A 1 92 ? -5.301 1.229 -9.475 1.00 82.38 92 THR A C 1
ATOM 701 O O . THR A 1 92 ? -5.810 1.581 -8.415 1.00 82.38 92 THR A O 1
ATOM 704 N N . ALA A 1 93 ? -6.035 0.985 -10.567 1.00 82.25 93 ALA A N 1
ATOM 705 C CA . ALA A 1 93 ? -7.489 1.128 -10.593 1.00 82.25 93 ALA A CA 1
ATOM 706 C C . ALA A 1 93 ? -8.181 0.186 -9.593 1.00 82.25 93 ALA A C 1
ATOM 708 O O . ALA A 1 93 ? -9.044 0.626 -8.836 1.00 82.25 93 A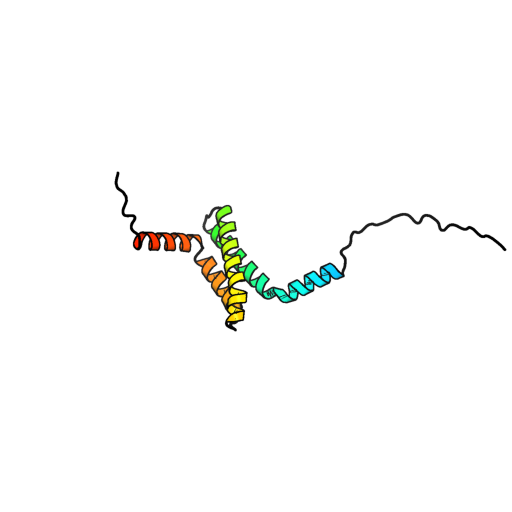LA A O 1
ATOM 709 N N . ALA A 1 94 ? -7.770 -1.083 -9.535 1.00 82.25 94 ALA A N 1
ATOM 710 C CA . ALA A 1 94 ? -8.293 -2.063 -8.585 1.00 82.25 94 ALA A CA 1
ATOM 711 C C . ALA A 1 94 ? -7.947 -1.717 -7.126 1.00 82.25 94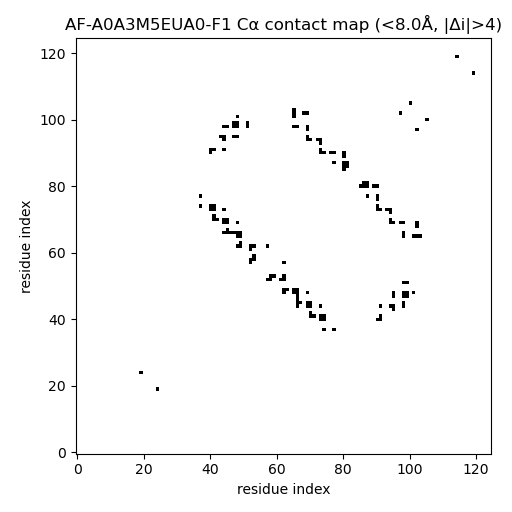 ALA A C 1
ATOM 713 O O . ALA A 1 94 ? -8.800 -1.841 -6.243 1.00 82.25 94 ALA A O 1
ATOM 714 N N . GLY A 1 95 ? -6.732 -1.224 -6.874 1.00 79.62 95 GLY A N 1
ATOM 715 C CA . GLY A 1 95 ? -6.314 -0.700 -5.575 1.00 79.62 95 GLY A CA 1
ATOM 716 C C . GLY A 1 95 ? -7.184 0.468 -5.118 1.00 79.62 95 GLY A C 1
ATOM 717 O O . GLY A 1 95 ? -7.734 0.447 -4.019 1.00 79.62 95 GLY A O 1
ATOM 718 N N . VAL A 1 96 ? -7.404 1.452 -5.994 1.00 76.06 96 VAL A N 1
ATOM 719 C CA . VAL A 1 96 ? -8.273 2.609 -5.720 1.00 76.06 96 VAL A CA 1
ATOM 720 C C . VAL A 1 96 ? -9.728 2.180 -5.496 1.00 76.06 96 VAL A C 1
ATOM 722 O O . VAL A 1 96 ? -10.354 2.647 -4.546 1.00 76.06 96 VAL A O 1
ATOM 725 N N . PHE A 1 97 ? -10.261 1.253 -6.298 1.00 81.06 97 PHE A N 1
ATOM 726 C CA . PHE A 1 97 ? -11.612 0.706 -6.109 1.00 81.06 97 PHE A CA 1
ATOM 727 C C . PHE A 1 97 ? -11.773 0.010 -4.754 1.00 81.06 97 PHE A C 1
ATOM 729 O O . PHE A 1 97 ? -12.754 0.236 -4.040 1.00 81.06 97 PHE A O 1
ATOM 736 N N . THR A 1 98 ? -10.790 -0.807 -4.376 1.00 76.94 98 THR A N 1
ATOM 737 C CA . THR A 1 98 ? -10.786 -1.523 -3.095 1.00 76.94 98 THR A CA 1
ATOM 738 C C . THR A 1 98 ? -10.642 -0.549 -1.922 1.00 76.94 98 THR A C 1
ATOM 740 O O . THR A 1 98 ? -11.333 -0.697 -0.914 1.00 76.94 98 THR A O 1
ATOM 743 N N . GLY A 1 99 ? -9.823 0.498 -2.068 1.00 73.38 99 GLY A N 1
ATOM 744 C CA . GLY A 1 99 ? -9.687 1.581 -1.090 1.00 73.38 99 GLY A CA 1
ATOM 745 C C . GLY A 1 99 ? -10.949 2.440 -0.936 1.00 73.38 99 GLY A C 1
ATOM 746 O O . GLY A 1 99 ? -11.250 2.891 0.168 1.00 73.38 99 GLY A O 1
ATOM 747 N N . PHE A 1 100 ? -11.726 2.626 -2.008 1.00 73.12 100 PHE A N 1
ATOM 748 C CA . PHE A 1 100 ? -12.996 3.357 -1.969 1.00 73.12 100 PHE A CA 1
ATOM 749 C C . PHE A 1 100 ? -14.105 2.563 -1.260 1.00 73.12 100 PHE A C 1
ATOM 751 O O . PHE A 1 100 ? -14.814 3.102 -0.405 1.00 73.12 100 PHE A O 1
ATOM 758 N N . LEU A 1 101 ? -14.238 1.267 -1.575 1.00 73.56 101 LEU A N 1
ATOM 759 C CA . LEU A 1 101 ? -15.181 0.364 -0.899 1.00 73.56 101 LEU A CA 1
ATOM 760 C C . LEU A 1 101 ? -14.816 0.164 0.576 1.00 73.56 101 LEU A C 1
ATOM 762 O O . LEU A 1 101 ? -15.697 0.135 1.440 1.00 73.56 101 LEU A O 1
ATOM 766 N N . GLY A 1 102 ? -13.518 0.095 0.848 1.00 68.19 102 GLY A N 1
ATOM 767 C CA . GLY A 1 102 ? -12.940 -0.089 2.162 1.00 68.19 102 GLY A CA 1
ATOM 768 C C . GLY A 1 102 ? -12.991 -1.539 2.630 1.00 68.19 102 GLY A C 1
ATOM 769 O O . GLY A 1 102 ? -14.036 -2.194 2.597 1.00 68.19 102 GLY A O 1
ATOM 770 N N . VAL A 1 103 ? -11.859 -2.037 3.129 1.00 63.22 103 VAL A N 1
ATOM 771 C CA . VAL A 1 103 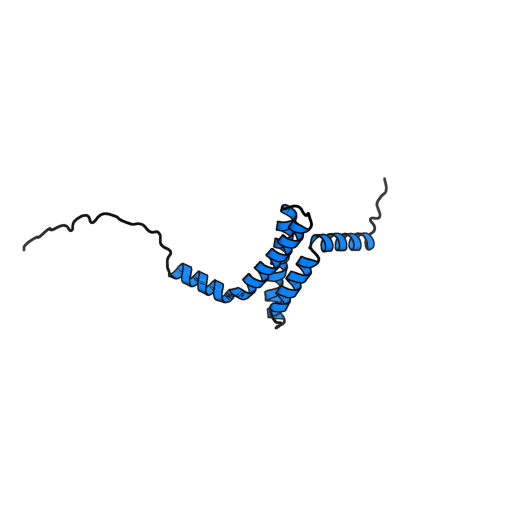? -11.696 -3.437 3.562 1.00 63.22 103 VAL A CA 1
ATOM 772 C C . VAL A 1 103 ? -12.727 -3.819 4.620 1.00 63.22 103 VAL A C 1
ATOM 774 O O . VAL A 1 103 ? -13.253 -4.926 4.585 1.00 63.22 103 VAL A O 1
ATOM 777 N N . LYS A 1 104 ? -13.089 -2.893 5.517 1.00 66.69 104 LYS A N 1
ATOM 778 C CA . LYS A 1 104 ? -14.103 -3.155 6.548 1.00 66.69 104 LYS A CA 1
ATOM 779 C C . LYS A 1 104 ? -15.471 -3.488 5.957 1.00 66.69 104 LYS A C 1
ATOM 781 O O . LYS A 1 104 ? -16.143 -4.388 6.442 1.00 66.69 104 LYS A O 1
ATOM 786 N N . LYS A 1 105 ? -15.860 -2.790 4.888 1.00 68.38 105 LYS A N 1
ATOM 787 C CA . LYS A 1 105 ? -17.136 -3.030 4.213 1.00 68.38 105 LYS A CA 1
ATO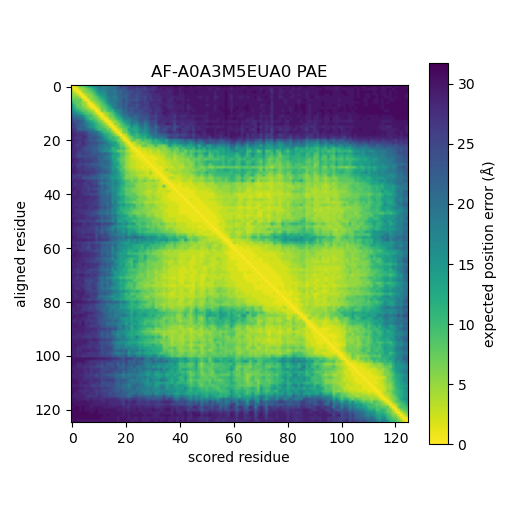M 788 C C . LYS A 1 105 ? -17.114 -4.362 3.460 1.00 68.38 105 LYS A C 1
ATOM 790 O O . LYS A 1 105 ? -18.132 -5.038 3.404 1.00 68.38 105 LYS A O 1
ATOM 795 N N . ILE A 1 106 ? -15.959 -4.744 2.910 1.00 70.06 106 ILE A N 1
ATOM 796 C CA . ILE A 1 106 ? -15.761 -6.050 2.265 1.00 70.06 106 ILE A CA 1
ATOM 797 C C . ILE A 1 106 ? -15.811 -7.177 3.304 1.00 70.06 106 ILE A C 1
ATOM 799 O O . ILE A 1 106 ? -16.474 -8.177 3.057 1.00 70.06 106 ILE A O 1
ATOM 803 N N . ALA A 1 107 ? -15.180 -7.002 4.469 1.00 72.50 107 ALA A N 1
ATOM 804 C CA . ALA A 1 107 ? -15.210 -7.975 5.560 1.00 72.50 107 ALA A CA 1
ATOM 805 C C . ALA A 1 107 ? -16.629 -8.146 6.125 1.00 72.50 107 ALA A C 1
ATOM 807 O O . ALA A 1 107 ? -17.138 -9.257 6.154 1.00 72.50 107 ALA A O 1
ATOM 808 N N . GLU A 1 108 ? -17.324 -7.048 6.443 1.00 77.31 108 GLU A N 1
ATOM 809 C CA . GLU A 1 108 ? -18.721 -7.093 6.903 1.00 77.31 108 GLU A CA 1
ATOM 810 C C . GLU A 1 108 ? -19.663 -7.712 5.858 1.00 77.31 108 GLU A C 1
ATOM 812 O O . GLU A 1 108 ? -20.620 -8.403 6.205 1.00 77.31 108 GLU A O 1
ATOM 817 N N . PHE A 1 109 ? -19.415 -7.473 4.568 1.00 80.06 109 PHE A N 1
ATOM 818 C CA . PHE A 1 109 ? -20.185 -8.091 3.492 1.00 80.06 109 PHE A CA 1
ATOM 819 C C . PHE A 1 109 ? -19.886 -9.589 3.358 1.00 80.06 109 PHE A C 1
ATOM 821 O O . PHE A 1 109 ? -20.813 -10.376 3.172 1.00 80.06 109 PHE A O 1
ATOM 828 N N . ALA A 1 110 ? -18.619 -9.989 3.489 1.00 81.44 110 ALA A N 1
ATOM 829 C CA . ALA A 1 110 ? -18.205 -11.386 3.475 1.00 81.44 110 ALA A CA 1
ATOM 830 C C . ALA A 1 110 ? -18.800 -12.156 4.660 1.00 81.44 110 ALA A C 1
ATOM 832 O O . ALA A 1 110 ? -19.386 -13.214 4.443 1.00 81.44 110 ALA A O 1
ATOM 833 N N . ASP A 1 111 ? -18.743 -11.593 5.869 1.00 82.94 111 ASP A N 1
ATOM 834 C CA . ASP A 1 111 ? -19.344 -12.175 7.072 1.00 82.94 111 ASP A CA 1
ATOM 835 C C . ASP A 1 111 ? -20.865 -12.305 6.915 1.00 82.94 111 ASP A C 1
ATOM 837 O O . ASP A 1 111 ? -21.428 -13.369 7.156 1.00 82.94 111 ASP A O 1
ATOM 841 N N . ARG A 1 112 ? -21.540 -11.271 6.390 1.00 82.62 112 ARG A N 1
ATOM 842 C CA . ARG A 1 112 ? -22.990 -11.314 6.135 1.00 82.62 112 ARG A CA 1
ATOM 843 C C . ARG A 1 112 ? -23.381 -12.394 5.120 1.00 82.62 112 ARG A C 1
ATOM 845 O O . ARG A 1 112 ? -24.425 -13.025 5.268 1.00 82.62 112 ARG A O 1
ATOM 852 N N . ILE A 1 113 ? -22.574 -12.603 4.080 1.00 84.00 113 ILE A N 1
ATOM 853 C CA . ILE A 1 113 ? -22.799 -13.680 3.104 1.00 84.00 113 ILE A CA 1
ATOM 854 C C . ILE A 1 113 ? -22.505 -15.049 3.722 1.00 84.00 113 ILE A C 1
ATOM 856 O O . ILE A 1 113 ? -23.243 -16.002 3.462 1.00 84.00 113 ILE A O 1
ATOM 860 N N . ALA A 1 114 ? -21.444 -15.162 4.522 1.00 81.81 114 ALA A N 1
ATOM 861 C CA . ALA A 1 114 ? -21.072 -16.399 5.195 1.00 81.81 114 ALA A CA 1
ATOM 862 C C . ALA A 1 114 ? -22.165 -16.844 6.176 1.00 81.81 114 ALA A C 1
ATOM 864 O O . ALA A 1 114 ? -22.582 -18.000 6.117 1.00 81.81 114 ALA A O 1
ATOM 865 N N . ASP A 1 115 ? -22.707 -15.920 6.972 1.00 78.56 115 ASP A N 1
ATOM 866 C CA . ASP A 1 115 ? -23.832 -16.172 7.879 1.00 78.56 115 ASP A CA 1
ATOM 867 C C . ASP A 1 115 ? -25.120 -16.542 7.126 1.00 78.56 115 ASP A C 1
ATOM 869 O O . ASP A 1 115 ? -25.907 -17.362 7.600 1.00 78.56 115 ASP A O 1
ATOM 873 N N . TRP A 1 116 ? -25.336 -15.992 5.924 1.00 77.12 116 TRP A N 1
ATOM 874 C CA . TRP A 1 116 ? -26.486 -16.356 5.088 1.00 77.12 116 TRP A CA 1
ATOM 875 C C . TRP A 1 116 ? -26.370 -17.770 4.502 1.00 77.12 116 TRP A C 1
ATOM 877 O O . TRP A 1 116 ? -27.374 -18.473 4.379 1.00 77.12 116 TRP A O 1
ATOM 887 N N . LYS A 1 11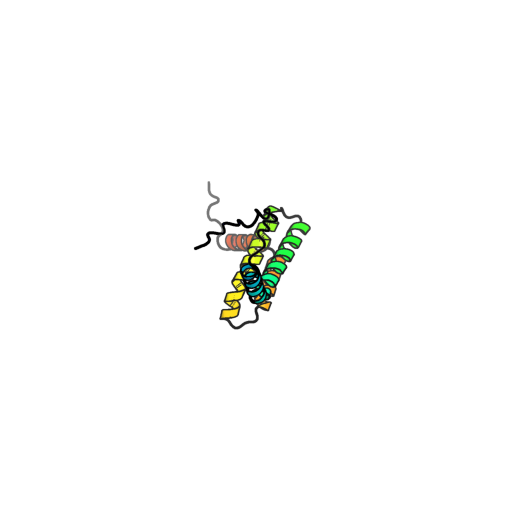7 ? -25.153 -18.212 4.155 1.00 66.81 117 LYS A N 1
ATOM 888 C CA . LYS A 1 117 ? -24.906 -19.564 3.624 1.00 66.81 117 LYS A CA 1
ATOM 889 C C . LYS A 1 117 ? -24.747 -20.633 4.703 1.00 66.81 117 LYS A C 1
ATOM 891 O O . LYS A 1 117 ? -25.096 -21.785 4.453 1.00 66.81 117 LYS A O 1
ATOM 896 N N . PHE A 1 118 ? -24.243 -20.269 5.877 1.00 61.56 118 PHE A N 1
ATOM 897 C CA . PHE A 1 118 ? -24.084 -21.151 7.028 1.00 61.56 118 PHE A CA 1
ATOM 898 C C . PHE A 1 118 ? -24.803 -20.553 8.241 1.00 61.56 118 PHE A C 1
ATOM 900 O O . PHE A 1 118 ? -24.139 -20.125 9.188 1.00 61.56 11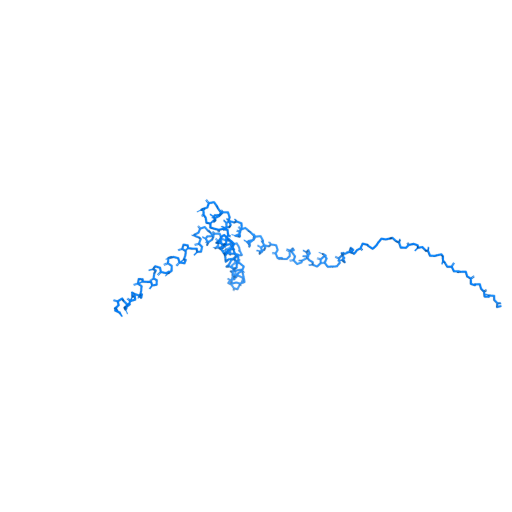8 PHE A O 1
ATOM 907 N N . PRO A 1 119 ? -26.151 -20.536 8.261 1.00 62.97 119 PRO A N 1
ATOM 908 C CA . PRO A 1 119 ? -26.871 -20.219 9.484 1.00 62.97 119 PRO A CA 1
ATOM 909 C C . PRO A 1 119 ? -26.391 -21.202 10.550 1.00 62.97 119 PRO A C 1
ATOM 911 O O . PRO A 1 119 ? -26.581 -22.413 10.409 1.00 62.97 119 PRO A O 1
ATOM 914 N N . ARG A 1 120 ? -25.696 -20.700 11.580 1.00 63.62 120 ARG A N 1
ATOM 915 C CA . ARG A 1 120 ? -25.230 -21.514 12.705 1.00 63.62 120 ARG A CA 1
ATOM 916 C C . ARG A 1 120 ? -26.420 -22.292 13.254 1.00 63.62 120 ARG A C 1
ATOM 918 O O . ARG A 1 120 ? -27.274 -21.750 13.951 1.00 63.62 120 ARG A O 1
ATOM 925 N N . ARG A 1 121 ? -26.471 -23.585 12.946 1.00 63.97 121 ARG A N 1
ATOM 926 C CA . ARG A 1 121 ? -27.391 -24.522 13.575 1.00 63.97 121 ARG A CA 1
ATOM 927 C C . ARG A 1 121 ? -26.804 -24.818 14.954 1.00 63.97 121 ARG A C 1
ATOM 929 O O . ARG A 1 121 ? -25.985 -25.716 15.091 1.00 63.97 121 ARG A O 1
ATOM 936 N N . GLY A 1 122 ? -27.122 -23.968 15.929 1.00 58.53 122 GLY A N 1
ATOM 937 C CA . GLY A 1 122 ? -26.579 -24.087 17.283 1.00 58.53 122 GLY A CA 1
ATOM 938 C C . GLY A 1 122 ? -26.712 -22.832 18.139 1.00 58.53 122 GLY A C 1
ATOM 939 O O . GLY A 1 122 ? -25.744 -22.427 18.769 1.00 58.53 122 GLY A O 1
ATOM 940 N N . ALA A 1 123 ? -27.886 -22.200 18.149 1.00 55.12 123 ALA A N 1
ATOM 941 C CA . ALA A 1 123 ? -28.373 -21.557 19.365 1.00 55.12 123 ALA A CA 1
ATOM 942 C C . ALA A 1 123 ? -29.267 -22.599 20.044 1.00 55.12 123 ALA A C 1
ATOM 944 O O . ALA A 1 123 ? -30.456 -22.696 19.753 1.00 55.12 123 ALA A O 1
ATOM 945 N N . GLY A 1 124 ? -28.642 -23.468 20.827 1.00 58.25 124 GLY A N 1
ATOM 946 C CA . GLY A 1 124 ? -29.295 -24.529 21.573 1.00 58.25 124 GLY A CA 1
ATOM 947 C C . GLY A 1 124 ? -28.457 -24.809 22.806 1.00 58.25 124 GLY A C 1
ATOM 948 O O . GLY A 1 124 ? -27.461 -25.510 22.682 1.00 58.25 124 GLY A O 1
ATOM 949 N N . GLU A 1 125 ? -28.892 -24.177 23.901 1.00 45.62 125 GLU A N 1
ATOM 950 C CA . GLU A 1 125 ? -28.780 -24.599 25.311 1.00 45.62 125 GLU A CA 1
ATOM 951 C C . GLU A 1 125 ? -27.384 -24.692 25.951 1.00 45.62 125 GLU A C 1
ATOM 953 O O . GLU A 1 125 ? -26.557 -25.545 25.565 1.00 45.62 125 GLU A O 1
#

Sequence (125 aa):
AGFFISAPPRGSETMKMPDKDPITWAALLAWLSAHYPQLYAAGLSFVVALTRVIYGGGTRRQALLEATLCTLITLGLIPVLEWFGLPQNMATAAGVFTGFLGVKKIAEFADRIADWKFPRRGAGE

Nearest PDB structures (foldseek):
  5fwl-assembly1_E  TM=2.889E-01  e=6.222E+00  Homo sapiens

Secondary structure (DSSP, 8-state):
------PPP------------HHHHHHHHHHHHHHHHHHHHHHHHHHHHHHHHHHTT--HHHHHHHHHHHHHHHHHHHHHHHHTT--THHHHHHHHHHHHH-HHHHHHHHHHHHHHHS--S----

Foldseek 3Di:
DDDDDDDDDPPDDDDPDPDDDVVVVVVVVVVCVVCVVLCVLLVVLLVLLLVCCVVVVHDNVLSVVQSVVLSVQLNVVQVVCVVVVHDSVVSSVVSNVCSVCTPVNVVVVVVVVVCVVCVPPDPDD

Mean predicted aligned error: 14.03 Å

Solvent-accessible surface area (backbone atoms only — not comparable to full-atom values): 7188 Å² total; per-residue (Å²): 143,82,90,78,88,75,81,80,77,89,78,70,92,80,75,96,69,90,71,70,59,66,66,60,55,49,52,51,50,54,52,44,67,75,42,43,70,61,52,50,36,26,50,51,19,24,51,52,16,31,52,51,27,58,77,68,73,49,52,72,70,55,21,53,52,43,13,50,51,26,23,52,52,21,56,57,34,37,64,53,29,54,74,69,73,46,69,61,67,56,21,37,51,52,14,42,53,48,28,70,65,29,60,68,54,52,50,56,49,50,51,55,49,48,46,70,75,50,64,75,89,71,89,69,134

Radius of gyration: 27.86 Å; Cα contacts (8 Å, |Δi|>4): 85; chains: 1; bounding box: 104×42×46 Å